Protein AF-A0A529MFK8-F1 (afdb_monomer_lite)

Structure (mmCIF, N/CA/C/O backbone):
data_AF-A0A529MFK8-F1
#
_entry.id   AF-A0A529MFK8-F1
#
loop_
_atom_site.group_PDB
_atom_site.id
_atom_site.type_symbol
_atom_site.label_atom_id
_atom_site.label_alt_id
_atom_site.label_comp_id
_atom_site.label_asym_id
_atom_site.label_entity_id
_atom_site.label_seq_id
_atom_site.pdbx_PDB_ins_code
_atom_site.Cartn_x
_atom_site.Cartn_y
_atom_site.Cartn_z
_atom_site.occupancy
_atom_site.B_iso_or_equiv
_atom_site.auth_seq_id
_atom_site.auth_comp_id
_atom_site.auth_asym_id
_atom_site.auth_atom_id
_atom_site.pdbx_PDB_model_num
ATOM 1 N N . MET A 1 1 ? -16.059 12.184 26.966 1.00 86.06 1 MET A N 1
ATOM 2 C CA . MET A 1 1 ? -15.716 11.466 25.728 1.00 86.06 1 MET A CA 1
ATOM 3 C C . MET A 1 1 ? -14.313 10.899 25.877 1.00 86.06 1 MET A C 1
ATOM 5 O O . MET A 1 1 ? -13.395 11.691 26.050 1.00 86.06 1 MET A O 1
ATOM 9 N N . GLN A 1 2 ? -14.165 9.571 25.906 1.00 97.56 2 GLN A N 1
ATOM 10 C CA . GLN A 1 2 ? -12.874 8.863 25.944 1.00 97.56 2 GLN A CA 1
ATOM 11 C C . GLN A 1 2 ? -12.931 7.618 25.044 1.00 97.56 2 GLN A C 1
ATOM 13 O O . GLN A 1 2 ? -14.022 7.121 24.763 1.00 97.56 2 GLN A O 1
ATOM 18 N N . ILE A 1 3 ? -11.767 7.132 24.604 1.00 98.25 3 ILE A N 1
ATOM 19 C CA . ILE A 1 3 ? -11.625 5.873 23.857 1.00 98.25 3 ILE A CA 1
ATOM 20 C C . ILE A 1 3 ? -11.599 4.726 24.872 1.00 98.25 3 ILE A C 1
ATOM 22 O O . ILE A 1 3 ? -10.823 4.786 25.825 1.00 98.25 3 ILE A O 1
ATOM 26 N N . LYS A 1 4 ? -12.442 3.706 24.682 1.00 97.75 4 LYS A N 1
ATOM 27 C CA . LYS A 1 4 ? -12.500 2.510 25.536 1.00 97.75 4 LYS A CA 1
ATOM 28 C C . LYS A 1 4 ? -11.881 1.266 24.898 1.00 97.75 4 LYS A C 1
ATOM 30 O O . LYS A 1 4 ? -11.512 0.359 25.633 1.00 97.75 4 LYS A O 1
ATOM 35 N N . ASP A 1 5 ? -11.803 1.219 23.568 1.00 97.38 5 ASP A N 1
ATOM 36 C CA . ASP A 1 5 ? -11.272 0.074 22.824 1.00 97.38 5 ASP A CA 1
ATOM 37 C C . ASP A 1 5 ? -10.809 0.486 21.414 1.00 97.38 5 ASP A C 1
ATOM 39 O O . ASP A 1 5 ? -11.188 1.554 20.915 1.00 97.38 5 ASP A O 1
ATOM 43 N N . VAL A 1 6 ? -10.002 -0.363 20.774 1.00 96.19 6 VAL A N 1
ATOM 44 C CA . VAL A 1 6 ? -9.478 -0.178 19.415 1.00 96.19 6 VAL A CA 1
ATOM 45 C C . VAL A 1 6 ? -9.744 -1.429 18.580 1.00 96.19 6 VAL A C 1
ATOM 47 O O . VAL A 1 6 ? -9.353 -2.532 18.943 1.00 96.19 6 VAL A O 1
ATOM 50 N N . LEU A 1 7 ? -10.370 -1.241 17.421 1.00 94.56 7 LEU A N 1
ATOM 51 C CA . LEU A 1 7 ? -10.616 -2.278 16.425 1.00 94.56 7 LEU A CA 1
ATOM 52 C C . LEU A 1 7 ? -9.639 -2.111 15.263 1.00 94.56 7 LEU A C 1
ATOM 54 O 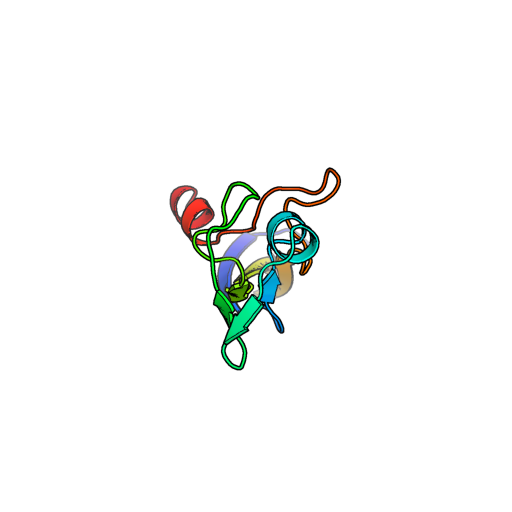O . LEU A 1 7 ? -9.490 -1.006 14.741 1.00 94.56 7 LEU A O 1
ATOM 58 N N . LEU A 1 8 ? -9.032 -3.210 14.819 1.00 93.38 8 LEU A N 1
ATOM 59 C CA . LEU A 1 8 ? -8.218 -3.253 13.607 1.00 93.38 8 LEU A CA 1
ATOM 60 C C . LEU A 1 8 ? -8.878 -4.176 12.583 1.00 93.38 8 LEU A C 1
ATOM 62 O O . LEU A 1 8 ? -9.197 -5.323 12.897 1.00 93.38 8 LEU A O 1
ATOM 66 N N . ALA A 1 9 ? -9.077 -3.685 11.362 1.00 91.62 9 ALA A N 1
ATOM 67 C CA . ALA A 1 9 ? -9.643 -4.469 10.270 1.00 91.62 9 ALA A CA 1
ATOM 68 C C . ALA A 1 9 ? -8.802 -4.302 8.992 1.00 91.62 9 ALA A C 1
ATOM 70 O O . ALA A 1 9 ? -8.640 -3.173 8.521 1.00 91.62 9 ALA A O 1
ATOM 71 N N . PRO A 1 10 ? -8.249 -5.389 8.419 1.00 91.88 10 PRO A N 1
ATOM 72 C CA . PRO A 1 10 ? -7.528 -5.307 7.156 1.00 91.88 10 PRO A CA 1
ATOM 73 C C . PRO A 1 10 ? -8.496 -5.000 6.011 1.00 91.88 10 PRO A C 1
ATOM 75 O O . PRO A 1 10 ? -9.625 -5.495 5.977 1.00 91.88 10 PRO A O 1
ATOM 78 N N . GLY A 1 11 ? -8.033 -4.220 5.043 1.00 92.00 11 GLY A N 1
ATOM 79 C CA . GLY A 1 11 ? -8.788 -3.892 3.844 1.00 92.00 11 GLY A CA 1
ATOM 80 C C . GLY A 1 11 ? -7.903 -3.776 2.609 1.00 92.00 11 GLY A C 1
ATOM 81 O O . GLY A 1 11 ? -6.681 -3.921 2.658 1.00 92.00 11 GLY A O 1
ATOM 82 N N . ASN A 1 12 ? -8.548 -3.530 1.471 1.00 92.94 12 ASN A N 1
ATOM 83 C CA . ASN A 1 12 ? -7.871 -3.289 0.203 1.00 92.94 12 ASN A CA 1
ATOM 84 C C . ASN A 1 12 ? -7.850 -1.789 -0.088 1.00 92.94 12 ASN A C 1
ATOM 86 O O . ASN A 1 12 ? -8.841 -1.089 0.125 1.00 92.94 12 ASN A O 1
ATOM 90 N N . GLY A 1 13 ? -6.747 -1.309 -0.651 1.00 92.19 13 GLY A N 1
ATOM 91 C CA . GLY A 1 13 ? -6.714 -0.003 -1.287 1.00 92.19 13 GLY A CA 1
ATOM 92 C C . GLY A 1 13 ? -7.499 -0.011 -2.602 1.00 92.19 13 GLY A C 1
ATOM 93 O O . GLY A 1 13 ? -7.684 -1.044 -3.243 1.00 92.19 13 GLY A O 1
ATOM 94 N N . ALA A 1 14 ? -7.923 1.169 -3.048 1.00 95.31 14 ALA A N 1
ATOM 95 C CA . ALA A 1 14 ? -8.660 1.325 -4.306 1.00 95.31 14 ALA A CA 1
ATOM 96 C C . ALA A 1 14 ? -7.767 1.246 -5.566 1.00 95.31 14 ALA A C 1
ATOM 98 O O . ALA A 1 14 ? -8.242 1.462 -6.681 1.00 95.31 14 ALA A O 1
ATOM 99 N N . PHE A 1 15 ? -6.465 0.989 -5.396 1.00 97.12 15 PHE A N 1
ATOM 100 C CA . PHE A 1 15 ? -5.492 0.911 -6.481 1.00 97.12 15 PHE A CA 1
ATOM 101 C C . PHE A 1 15 ? -4.337 -0.045 -6.128 1.00 97.12 15 PHE A C 1
ATOM 103 O O . PHE A 1 15 ? -4.511 -0.991 -5.362 1.00 97.12 15 PHE A O 1
ATOM 110 N N . PHE A 1 16 ? -3.159 0.186 -6.701 1.00 97.50 16 PHE A N 1
ATOM 111 C CA . PHE A 1 16 ? -1.973 -0.650 -6.560 1.00 97.50 16 PHE A CA 1
ATOM 112 C C . PHE A 1 16 ? -0.814 0.150 -5.978 1.00 97.50 16 PHE A C 1
ATOM 114 O O . PHE A 1 16 ? -0.722 1.360 -6.202 1.00 97.50 16 PHE A O 1
ATOM 121 N N . TYR A 1 17 ? 0.089 -0.537 -5.284 1.00 97.94 17 TYR A N 1
ATOM 122 C CA . TYR A 1 17 ? 1.445 -0.041 -5.130 1.00 97.94 17 TYR A CA 1
ATOM 123 C C . TYR A 1 17 ? 2.243 -0.429 -6.368 1.00 97.94 17 TYR A C 1
ATOM 125 O O . TYR A 1 17 ? 2.244 -1.591 -6.779 1.00 97.94 17 TYR A O 1
ATOM 133 N N . ASP A 1 18 ? 2.921 0.555 -6.941 1.00 98.50 18 ASP A N 1
ATOM 134 C CA . ASP A 1 18 ? 3.769 0.406 -8.110 1.00 98.50 18 ASP A CA 1
ATOM 135 C C . ASP A 1 18 ? 5.197 0.819 -7.756 1.00 98.50 18 ASP A C 1
ATOM 137 O O . ASP A 1 18 ? 5.441 1.896 -7.204 1.00 98.50 18 ASP A O 1
ATOM 141 N N . ASP A 1 19 ? 6.161 -0.014 -8.121 1.00 98.44 19 ASP A N 1
ATOM 142 C CA . ASP A 1 19 ? 7.571 0.292 -7.972 1.00 98.44 19 ASP A CA 1
ATOM 143 C C . ASP A 1 19 ? 7.995 1.316 -9.030 1.00 98.44 19 ASP A C 1
ATOM 145 O O . ASP A 1 19 ? 8.359 0.996 -10.168 1.00 98.44 19 ASP A O 1
ATOM 149 N N . GLN A 1 20 ? 7.953 2.587 -8.634 1.00 98.44 20 GLN A N 1
ATOM 150 C CA . GLN A 1 20 ? 8.291 3.700 -9.511 1.00 98.44 20 GLN A CA 1
ATOM 151 C C . GLN A 1 20 ? 9.715 3.600 -10.075 1.00 98.44 20 GLN A C 1
ATOM 153 O O . GLN A 1 20 ? 9.944 4.029 -11.207 1.00 98.44 20 GLN A O 1
ATOM 158 N N . ALA A 1 21 ? 10.673 3.076 -9.304 1.00 98.12 21 ALA A N 1
ATOM 159 C CA . ALA A 1 21 ? 12.067 2.986 -9.725 1.00 98.12 21 ALA A CA 1
ATOM 160 C C . ALA A 1 21 ? 12.243 1.934 -10.828 1.00 98.12 21 ALA A C 1
ATOM 162 O O . ALA A 1 21 ? 12.885 2.219 -11.842 1.00 98.12 21 ALA A O 1
ATOM 163 N N . ALA A 1 22 ? 11.603 0.770 -10.682 1.00 98.44 22 ALA A N 1
ATOM 164 C CA . ALA A 1 22 ? 11.604 -0.268 -11.711 1.00 98.44 22 ALA A CA 1
ATOM 165 C C . ALA A 1 22 ? 10.887 0.206 -12.990 1.00 98.44 22 ALA A C 1
ATOM 167 O O . ALA A 1 22 ? 11.417 0.064 -14.093 1.00 98.44 22 ALA A O 1
ATOM 168 N N . ILE A 1 23 ? 9.729 0.863 -12.851 1.00 98.50 23 ILE A N 1
ATOM 169 C CA . ILE A 1 23 ? 8.971 1.407 -13.991 1.00 98.50 23 ILE A CA 1
ATOM 170 C C . ILE A 1 23 ? 9.788 2.463 -14.745 1.00 98.50 23 ILE A C 1
ATOM 172 O O . ILE A 1 23 ? 9.891 2.411 -15.969 1.00 98.50 23 ILE A O 1
ATOM 176 N N . ARG A 1 24 ? 10.423 3.404 -14.035 1.00 98.00 24 ARG A N 1
ATOM 177 C CA . ARG A 1 24 ? 11.275 4.432 -14.661 1.00 98.00 24 ARG A CA 1
ATOM 178 C C . ARG A 1 24 ? 12.542 3.864 -15.297 1.00 98.00 24 ARG A C 1
ATOM 180 O O . ARG A 1 24 ? 13.062 4.477 -16.223 1.00 98.00 24 ARG A O 1
ATOM 187 N N . SER A 1 25 ? 13.004 2.705 -14.835 1.00 97.81 25 SER A N 1
ATOM 188 C CA . SER A 1 25 ? 14.129 1.969 -15.426 1.00 97.81 25 SER A CA 1
ATOM 189 C C . SER A 1 25 ? 13.742 1.169 -16.676 1.00 97.81 25 SER A C 1
ATOM 191 O O . SER A 1 25 ? 14.591 0.503 -17.260 1.00 97.81 25 SER A O 1
ATOM 193 N N . GLY A 1 26 ? 12.479 1.252 -17.111 1.00 97.75 26 GLY A N 1
ATOM 194 C CA . GLY A 1 26 ? 12.013 0.657 -18.361 1.00 97.75 26 GLY A CA 1
ATOM 195 C C . GLY A 1 26 ? 11.333 -0.701 -18.209 1.00 97.75 26 GLY A C 1
ATOM 196 O O . GLY A 1 26 ? 11.288 -1.448 -19.185 1.00 97.75 26 GLY A O 1
ATOM 197 N N . ALA A 1 27 ? 10.801 -1.036 -17.027 1.00 98.12 27 ALA A N 1
ATOM 198 C CA . ALA A 1 27 ? 9.976 -2.233 -16.874 1.00 98.12 27 ALA A CA 1
ATOM 199 C C . ALA A 1 27 ? 8.807 -2.234 -17.873 1.00 98.12 27 ALA A C 1
ATOM 201 O O . ALA A 1 27 ? 8.081 -1.244 -18.015 1.00 98.12 27 ALA A O 1
ATOM 202 N N . THR A 1 28 ? 8.619 -3.356 -18.562 1.00 97.62 28 THR A N 1
ATOM 203 C CA . THR A 1 28 ? 7.566 -3.525 -19.566 1.00 97.62 28 THR A CA 1
ATOM 204 C C . THR A 1 28 ? 6.295 -4.078 -18.935 1.00 97.62 28 THR A C 1
ATOM 206 O O . THR A 1 28 ? 6.321 -4.649 -17.845 1.00 97.62 28 THR A O 1
ATOM 209 N N . GLN A 1 29 ? 5.165 -3.894 -19.614 1.00 97.88 29 GLN A N 1
ATOM 210 C CA . GLN A 1 29 ? 3.886 -4.459 -19.194 1.00 97.88 29 GLN A CA 1
ATOM 211 C C . GLN A 1 29 ? 3.571 -5.741 -19.968 1.00 97.88 29 GLN A C 1
ATOM 213 O O . GLN A 1 29 ? 3.845 -5.824 -21.165 1.00 97.88 29 GLN A O 1
ATOM 218 N N . ASP A 1 30 ? 2.945 -6.700 -19.289 1.00 97.38 30 ASP A N 1
ATOM 219 C CA . ASP A 1 30 ? 2.227 -7.826 -19.889 1.00 97.38 30 ASP A CA 1
ATOM 220 C C . ASP A 1 30 ? 0.762 -7.735 -19.441 1.00 97.38 30 ASP A C 1
ATOM 222 O O . ASP A 1 30 ? 0.411 -7.985 -18.284 1.00 97.38 30 ASP A O 1
ATOM 226 N N . GLY A 1 31 ? -0.093 -7.226 -20.327 1.00 97.50 31 GLY A N 1
ATOM 227 C CA . GLY A 1 31 ? -1.444 -6.813 -19.962 1.00 97.50 31 GLY A CA 1
ATOM 228 C C . GLY A 1 31 ? -1.431 -5.740 -18.866 1.00 97.50 31 GLY A C 1
ATOM 229 O O . GLY A 1 31 ? -0.981 -4.619 -19.086 1.00 97.50 31 GLY A O 1
ATOM 230 N N . PHE A 1 32 ? -1.960 -6.071 -17.684 1.00 97.19 32 PHE A N 1
ATOM 231 C CA . PHE A 1 32 ? -2.080 -5.138 -16.556 1.00 97.19 32 PHE A CA 1
ATOM 232 C C . PHE A 1 32 ? -0.908 -5.198 -15.558 1.00 97.19 32 PHE A C 1
ATOM 234 O O . PHE A 1 32 ? -0.788 -4.324 -14.691 1.00 97.19 32 PHE A O 1
ATOM 241 N N . ILE A 1 33 ? -0.056 -6.224 -15.651 1.00 97.00 33 ILE A N 1
ATOM 242 C CA . ILE A 1 33 ? 1.096 -6.400 -14.761 1.00 97.00 33 ILE A CA 1
ATOM 243 C C . ILE A 1 33 ? 2.361 -5.814 -15.387 1.00 97.00 33 ILE A C 1
ATOM 245 O O . ILE A 1 33 ? 2.476 -5.725 -16.606 1.00 97.00 33 ILE A O 1
ATOM 249 N N . TYR A 1 34 ? 3.325 -5.447 -14.547 1.00 98.44 34 TYR A N 1
ATOM 250 C CA . TYR A 1 34 ? 4.689 -5.157 -14.981 1.00 98.44 34 TYR A CA 1
ATOM 251 C C . TYR A 1 34 ? 5.560 -6.407 -14.843 1.00 98.44 34 TYR A C 1
ATOM 253 O O . TYR A 1 34 ? 5.469 -7.118 -13.840 1.00 98.44 34 TYR A O 1
ATOM 261 N N . VAL A 1 35 ? 6.412 -6.649 -15.838 1.00 97.12 35 VAL A 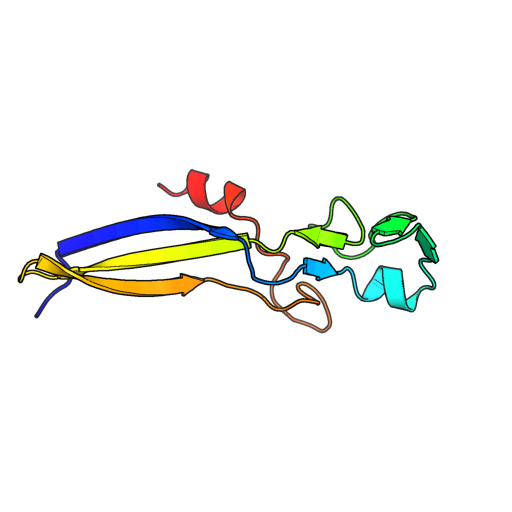N 1
ATOM 262 C CA . VAL A 1 35 ? 7.343 -7.780 -15.894 1.00 97.12 35 VAL A CA 1
ATOM 263 C C . VAL A 1 35 ? 8.748 -7.315 -15.522 1.00 97.12 35 VAL A C 1
ATOM 265 O O . VAL A 1 35 ? 9.188 -6.234 -15.917 1.00 97.12 35 VAL A O 1
ATOM 268 N N . GLY A 1 36 ? 9.461 -8.155 -14.774 1.00 96.69 36 GLY A N 1
ATOM 269 C CA . GLY A 1 36 ? 10.826 -7.906 -14.320 1.00 96.69 36 GLY A CA 1
ATOM 270 C C . GLY A 1 36 ? 10.946 -7.953 -12.802 1.00 96.69 36 GLY A C 1
ATOM 271 O O . GLY A 1 36 ? 10.040 -8.406 -12.101 1.00 96.69 36 GLY A O 1
ATOM 272 N N . THR A 1 37 ? 12.083 -7.482 -12.302 1.00 97.62 37 THR A N 1
ATOM 273 C CA . THR A 1 37 ? 12.408 -7.498 -10.873 1.00 97.62 37 THR A CA 1
ATOM 274 C C . THR A 1 37 ? 12.127 -6.125 -10.255 1.00 97.62 37 THR A C 1
ATOM 276 O O . THR A 1 37 ? 12.573 -5.119 -10.817 1.00 97.62 37 THR A O 1
ATOM 279 N N . PRO A 1 38 ? 11.421 -6.041 -9.112 1.00 97.94 38 PRO A N 1
ATOM 280 C CA . PRO A 1 38 ? 11.314 -4.788 -8.376 1.00 97.94 38 PRO A CA 1
ATOM 281 C C . PRO A 1 38 ? 12.692 -4.321 -7.884 1.00 97.94 38 PRO A C 1
ATOM 283 O O . PRO A 1 38 ? 13.589 -5.110 -7.601 1.00 97.94 38 PRO A O 1
ATOM 286 N N . THR A 1 39 ? 12.864 -3.010 -7.809 1.00 97.19 39 THR A N 1
ATOM 287 C CA . THR A 1 39 ? 14.062 -2.310 -7.337 1.00 97.19 39 THR A CA 1
ATOM 288 C C . THR A 1 39 ? 13.840 -1.649 -5.971 1.00 97.19 39 THR A C 1
ATOM 290 O O . THR A 1 39 ? 14.784 -1.509 -5.195 1.00 97.19 39 THR A O 1
ATOM 293 N N . THR A 1 40 ? 12.611 -1.234 -5.658 1.00 97.19 40 THR A N 1
ATOM 294 C CA . THR A 1 40 ? 12.270 -0.576 -4.391 1.00 97.19 40 THR A CA 1
ATOM 295 C C . THR A 1 40 ? 12.081 -1.626 -3.282 1.00 97.19 40 THR A C 1
ATOM 297 O O . THR A 1 40 ? 11.306 -2.567 -3.469 1.00 97.19 40 THR A O 1
ATOM 300 N N . PRO A 1 41 ? 12.742 -1.496 -2.111 1.00 94.1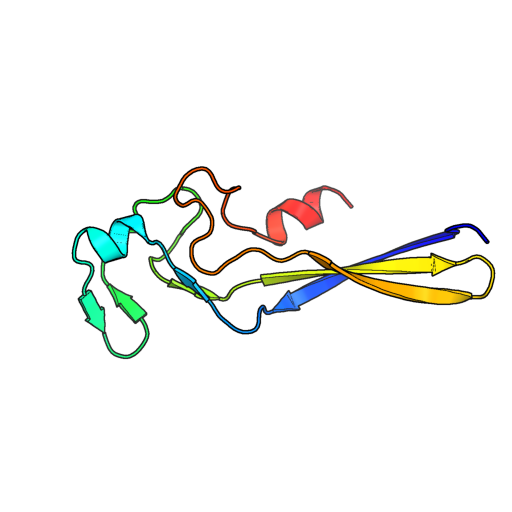9 41 PRO A N 1
ATOM 301 C CA . PRO A 1 41 ? 12.582 -2.442 -1.005 1.00 94.19 41 PRO A CA 1
ATOM 302 C C . PRO A 1 41 ? 11.127 -2.597 -0.546 1.00 94.19 41 PRO A C 1
ATOM 304 O O . PRO A 1 41 ? 10.395 -1.613 -0.437 1.00 94.19 41 PRO A O 1
ATOM 307 N N . GLY A 1 42 ? 10.731 -3.832 -0.232 1.00 92.06 42 GLY A N 1
ATOM 308 C CA . GLY A 1 42 ? 9.376 -4.171 0.218 1.00 92.06 42 GLY A CA 1
ATOM 309 C C . GLY A 1 42 ? 8.417 -4.600 -0.897 1.00 92.06 42 GLY A C 1
ATOM 310 O O . GLY A 1 42 ? 7.335 -5.086 -0.593 1.00 92.06 42 GLY A O 1
ATOM 311 N N . PHE A 1 43 ? 8.803 -4.477 -2.169 1.00 95.94 43 PHE A N 1
ATOM 312 C CA . PHE A 1 43 ? 8.048 -5.042 -3.290 1.00 95.94 43 PHE A CA 1
ATOM 313 C C . PHE A 1 43 ? 8.503 -6.475 -3.603 1.00 95.94 43 PHE A C 1
ATOM 315 O O . PHE A 1 43 ? 9.695 -6.724 -3.780 1.00 95.94 43 PHE A O 1
ATOM 322 N N . ASP A 1 44 ? 7.553 -7.403 -3.739 1.00 94.25 44 ASP A N 1
ATOM 323 C CA . ASP A 1 44 ? 7.782 -8.758 -4.271 1.00 94.25 44 ASP A CA 1
ATOM 324 C C . ASP A 1 44 ? 7.592 -8.824 -5.802 1.00 94.25 44 ASP A C 1
ATOM 326 O O . ASP A 1 44 ? 8.173 -9.665 -6.488 1.00 94.25 44 ASP A O 1
ATOM 330 N N . ARG A 1 45 ? 6.812 -7.888 -6.351 1.00 97.06 45 ARG A N 1
ATOM 331 C CA . ARG A 1 45 ? 6.552 -7.661 -7.776 1.00 97.06 45 ARG A CA 1
ATOM 332 C C . ARG A 1 45 ? 6.484 -6.162 -8.033 1.00 97.06 45 ARG A C 1
ATOM 334 O O . ARG A 1 45 ? 6.138 -5.393 -7.147 1.00 97.06 45 ARG A O 1
ATOM 341 N N . ILE A 1 46 ? 6.724 -5.741 -9.273 1.00 98.44 46 ILE A N 1
ATOM 342 C CA . ILE A 1 46 ? 6.706 -4.314 -9.648 1.00 98.44 46 ILE A CA 1
ATOM 343 C C . ILE A 1 46 ? 5.331 -3.665 -9.411 1.00 98.44 46 ILE A C 1
ATOM 345 O O . ILE A 1 46 ? 5.261 -2.475 -9.127 1.00 98.44 46 ILE A O 1
ATOM 349 N N . ARG A 1 47 ? 4.243 -4.439 -9.499 1.00 98.19 47 ARG A N 1
ATOM 350 C CA . ARG A 1 47 ? 2.884 -4.016 -9.140 1.00 98.19 47 ARG A CA 1
ATOM 351 C C . ARG A 1 47 ? 2.277 -4.994 -8.143 1.00 98.19 47 ARG A C 1
ATOM 353 O O . ARG A 1 47 ? 2.212 -6.197 -8.412 1.00 98.19 47 ARG A O 1
ATOM 360 N N . ILE A 1 48 ? 1.762 -4.474 -7.034 1.00 96.12 48 ILE A N 1
ATOM 361 C CA . ILE A 1 48 ? 1.066 -5.252 -6.003 1.00 96.12 48 ILE A CA 1
ATOM 362 C C . ILE A 1 48 ? -0.241 -4.568 -5.593 1.00 96.12 48 ILE A C 1
ATOM 364 O O . ILE A 1 48 ? -0.334 -3.342 -5.689 1.00 96.12 48 ILE A O 1
ATOM 368 N N . PRO A 1 49 ? -1.272 -5.321 -5.170 1.00 95.50 49 PRO A N 1
ATOM 369 C CA . PRO A 1 49 ? -2.488 -4.724 -4.624 1.00 95.50 49 PRO A CA 1
ATOM 370 C C . PRO A 1 49 ? -2.145 -3.792 -3.461 1.00 95.50 49 PRO A C 1
ATOM 372 O O . PRO A 1 49 ? -1.351 -4.162 -2.597 1.00 95.50 49 PRO A O 1
ATOM 375 N N . ALA A 1 50 ? -2.725 -2.591 -3.438 1.00 95.62 50 ALA A N 1
ATOM 376 C CA . ALA A 1 50 ? -2.609 -1.744 -2.260 1.00 95.62 50 ALA A CA 1
ATOM 377 C C . ALA A 1 50 ? -3.461 -2.326 -1.125 1.00 95.62 50 ALA A C 1
ATOM 379 O O . ALA A 1 50 ? -4.534 -2.883 -1.367 1.00 95.62 50 ALA A O 1
ATOM 380 N N . SER A 1 51 ? -3.010 -2.158 0.112 1.00 93.50 51 SER A N 1
ATOM 381 C CA . SER A 1 51 ? -3.678 -2.640 1.322 1.00 93.50 51 SER A CA 1
ATOM 382 C C . SER A 1 51 ? -4.033 -1.470 2.234 1.00 93.50 51 SER A C 1
ATOM 384 O O . SER A 1 51 ? -3.392 -0.420 2.181 1.00 93.50 51 SER A O 1
ATOM 386 N N . SER A 1 52 ? -5.065 -1.644 3.058 1.00 94.19 52 SER A N 1
ATOM 387 C CA . SER A 1 52 ? -5.459 -0.719 4.120 1.00 94.19 52 SER A CA 1
ATOM 388 C C . SER A 1 52 ? -5.512 -1.410 5.469 1.00 94.19 52 SER A C 1
ATOM 390 O O . SER A 1 52 ? -5.717 -2.620 5.558 1.00 94.19 52 SER A O 1
ATOM 392 N N . LEU A 1 53 ? -5.356 -0.618 6.526 1.00 93.94 53 LEU A N 1
ATOM 393 C CA . LEU A 1 53 ? -5.750 -1.022 7.867 1.00 93.94 53 LEU A CA 1
ATOM 394 C C . LEU A 1 53 ? -6.737 0.002 8.410 1.00 93.94 53 LEU A C 1
ATOM 396 O O . LEU A 1 53 ? -6.362 1.134 8.723 1.00 93.94 53 LEU A O 1
ATOM 400 N N . SER A 1 54 ? -7.998 -0.396 8.501 1.00 94.81 54 SER A N 1
ATOM 401 C CA . SER A 1 54 ? -9.032 0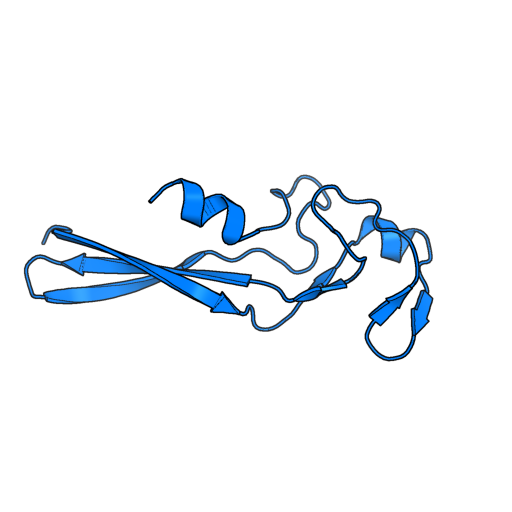.407 9.135 1.00 94.81 54 SER A CA 1
ATOM 402 C C . SER A 1 54 ? -8.856 0.350 10.648 1.00 94.81 54 SER A C 1
ATOM 404 O O . SER A 1 54 ? -8.802 -0.731 11.238 1.00 94.81 54 SER A O 1
ATOM 406 N N . VAL A 1 55 ? -8.777 1.524 11.269 1.00 95.81 55 VAL A N 1
ATOM 407 C CA . VAL A 1 55 ? -8.671 1.707 12.716 1.00 95.81 55 VAL A CA 1
ATOM 408 C C . VAL A 1 55 ? -9.989 2.274 13.220 1.00 95.81 55 VAL A C 1
ATOM 410 O O . VAL A 1 55 ? -10.360 3.406 12.897 1.00 95.81 55 VAL A O 1
ATOM 413 N N . GLY A 1 56 ? -10.701 1.474 14.006 1.00 97.38 56 GLY A N 1
ATOM 414 C CA . GLY A 1 56 ? -11.919 1.875 14.694 1.00 97.38 56 GLY A CA 1
ATOM 415 C C . GLY A 1 56 ? -11.608 2.242 16.138 1.00 97.38 56 GLY A C 1
ATOM 416 O O . GLY A 1 56 ? -11.058 1.428 16.873 1.00 97.38 56 GLY A O 1
ATOM 417 N N . LEU A 1 57 ? -11.969 3.446 16.573 1.00 97.88 57 LEU A N 1
ATOM 418 C CA . LEU A 1 57 ? -11.882 3.848 17.977 1.00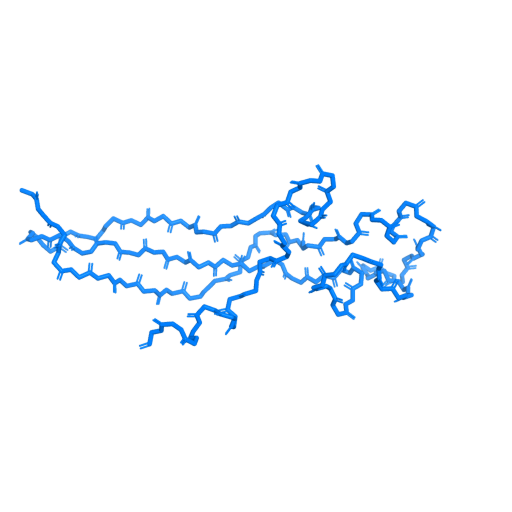 97.88 57 LEU A CA 1
ATOM 419 C C . LEU A 1 57 ? -13.270 3.736 18.597 1.00 97.88 57 LEU A C 1
ATOM 421 O O . LEU A 1 57 ? -14.175 4.490 18.229 1.00 97.88 57 LEU A O 1
ATOM 425 N N . VAL A 1 58 ? -13.439 2.797 19.527 1.00 98.25 58 VAL A N 1
ATOM 426 C CA . VAL A 1 58 ? -14.701 2.620 20.249 1.00 98.25 58 VAL A CA 1
ATOM 427 C C . VAL A 1 58 ? -14.725 3.595 21.417 1.00 98.25 58 VAL A C 1
ATOM 429 O O . VAL A 1 58 ? -13.811 3.619 22.244 1.00 98.25 58 VAL A O 1
ATOM 432 N N . LEU A 1 59 ? -15.765 4.416 21.494 1.00 98.50 59 LEU A N 1
ATOM 433 C CA . LEU A 1 59 ? -15.918 5.448 22.510 1.00 98.50 59 LEU A CA 1
ATOM 434 C C . LEU A 1 59 ? -16.753 4.943 23.693 1.00 98.50 59 LEU A C 1
ATOM 436 O O . LEU A 1 59 ? -17.464 3.941 23.612 1.00 98.50 59 LEU A O 1
ATOM 440 N N . THR A 1 60 ? -16.676 5.650 24.820 1.00 98.38 60 THR A N 1
ATOM 441 C CA . THR A 1 60 ? -17.434 5.319 26.043 1.00 98.38 60 THR A CA 1
ATOM 442 C C . THR A 1 60 ? -18.959 5.357 25.878 1.00 98.38 60 THR A C 1
ATOM 444 O O . THR A 1 60 ? -19.658 4.880 26.763 1.00 98.38 60 THR A O 1
ATOM 447 N N . ASP A 1 61 ? -19.477 5.945 24.795 1.00 98.00 61 ASP A N 1
ATOM 448 C CA . ASP A 1 61 ? -20.906 5.972 24.448 1.00 98.00 61 ASP A CA 1
ATOM 449 C C . ASP A 1 61 ? -21.297 4.933 23.379 1.00 98.00 61 ASP A C 1
ATOM 451 O O . ASP A 1 61 ? -22.379 5.021 22.806 1.00 98.00 61 ASP A O 1
ATOM 455 N N . GLU A 1 62 ? -20.422 3.955 23.121 1.00 97.69 62 GLU A N 1
ATOM 456 C CA . GLU A 1 62 ? -20.568 2.898 22.107 1.00 97.69 62 GLU A CA 1
ATOM 457 C C . GLU A 1 62 ? -20.447 3.360 20.644 1.00 97.69 62 GLU A C 1
ATOM 459 O O . GLU A 1 62 ? -20.487 2.528 19.736 1.00 97.69 62 GLU A O 1
ATOM 464 N N . THR A 1 63 ? -20.228 4.651 20.378 1.00 98.38 63 THR A N 1
ATOM 465 C CA . THR A 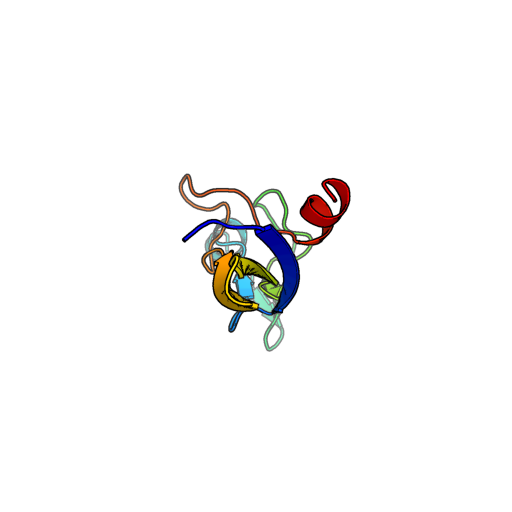1 63 ? -19.916 5.123 19.022 1.00 98.38 63 THR A CA 1
ATOM 466 C C . THR A 1 63 ? -18.568 4.567 18.564 1.00 98.38 63 THR A C 1
ATOM 468 O O . THR A 1 63 ? -17.602 4.562 19.328 1.00 98.38 63 THR A O 1
ATOM 471 N N . VAL A 1 64 ? -18.471 4.164 17.294 1.00 98.25 64 VAL A N 1
ATOM 472 C CA . VAL A 1 64 ? -17.194 3.811 16.657 1.00 98.25 64 VAL A CA 1
ATOM 473 C C . VAL A 1 64 ? -16.868 4.835 15.580 1.00 98.25 64 VAL A C 1
ATOM 475 O O . VAL A 1 64 ? -17.639 5.018 14.637 1.00 98.25 64 VAL A O 1
ATOM 478 N N . VAL A 1 65 ? -15.719 5.494 15.714 1.00 98.12 65 VAL A N 1
ATOM 479 C CA . VAL A 1 65 ? -15.181 6.391 14.681 1.00 98.12 65 VAL A CA 1
ATOM 480 C C . VAL A 1 65 ? -14.055 5.691 13.934 1.00 98.12 65 VAL A C 1
ATOM 482 O O . VAL A 1 65 ? -13.224 5.029 14.550 1.00 98.12 65 VAL A O 1
ATOM 485 N N . TRP A 1 66 ? -14.040 5.831 12.612 1.00 98.12 66 TRP A N 1
ATOM 486 C CA . TRP A 1 66 ? -13.139 5.089 11.732 1.00 98.12 66 TRP A CA 1
ATOM 487 C C . TRP A 1 66 ? -12.175 6.013 10.997 1.00 98.12 66 TRP A C 1
ATOM 489 O O . TRP A 1 66 ? -12.544 7.114 10.585 1.00 98.12 66 TRP A O 1
ATOM 499 N N . GLY A 1 67 ? -10.956 5.526 10.792 1.00 98.00 67 GLY A N 1
ATOM 500 C CA . GLY A 1 67 ? -9.991 6.085 9.856 1.00 98.00 67 GLY A CA 1
ATOM 501 C C . GLY A 1 67 ? -9.153 4.976 9.230 1.00 98.00 67 GLY A C 1
ATOM 502 O O . GLY A 1 67 ? -8.868 3.976 9.884 1.00 98.00 67 GLY A O 1
ATOM 503 N N . ASP A 1 68 ? -8.745 5.161 7.976 1.00 95.50 68 ASP A N 1
ATOM 504 C CA . ASP A 1 68 ? -7.979 4.156 7.238 1.00 95.50 68 ASP A CA 1
ATOM 505 C C . ASP A 1 68 ? -6.508 4.553 7.129 1.00 95.50 68 ASP A C 1
ATOM 507 O O . ASP A 1 68 ? -6.163 5.613 6.597 1.00 95.50 68 ASP A O 1
ATOM 511 N N . MET A 1 69 ? -5.624 3.671 7.598 1.00 93.62 69 MET A N 1
ATOM 512 C CA . MET A 1 69 ? -4.199 3.757 7.305 1.00 93.62 69 MET A CA 1
ATOM 513 C C . MET A 1 69 ? -3.952 3.261 5.888 1.00 93.62 69 MET A C 1
ATOM 515 O O . MET A 1 69 ? -4.320 2.143 5.523 1.00 93.62 69 MET A O 1
ATOM 519 N N . MET A 1 70 ? -3.340 4.127 5.089 1.00 93.00 70 MET A N 1
ATOM 520 C CA . MET A 1 70 ? -3.142 3.945 3.659 1.00 93.00 70 MET A CA 1
ATOM 521 C C . MET A 1 70 ? -1.784 4.514 3.249 1.00 93.00 70 MET A C 1
ATOM 523 O O . MET A 1 70 ? -1.208 5.355 3.940 1.00 93.00 70 MET A O 1
ATOM 527 N N . ASN A 1 71 ? -1.300 4.105 2.079 1.00 94.62 71 ASN A N 1
ATOM 528 C CA . ASN A 1 71 ? -0.124 4.695 1.445 1.00 94.62 71 ASN A CA 1
ATOM 529 C C . ASN A 1 71 ? -0.425 5.009 -0.028 1.00 94.62 71 ASN A C 1
ATOM 531 O O . ASN A 1 71 ? -1.432 4.565 -0.581 1.00 94.62 71 ASN A O 1
ATOM 535 N N . VAL A 1 72 ? 0.426 5.811 -0.660 1.00 96.88 72 VAL A N 1
ATOM 536 C CA . VAL A 1 72 ? 0.261 6.240 -2.052 1.00 96.88 72 VAL A CA 1
ATOM 537 C C . VAL A 1 72 ? 0.739 5.167 -3.030 1.00 96.88 72 VAL A C 1
ATOM 539 O O . VAL A 1 72 ? 1.537 4.306 -2.674 1.00 96.88 72 VAL A O 1
ATOM 542 N N . GLN A 1 73 ? 0.314 5.271 -4.294 1.00 98.12 73 GLN A N 1
ATOM 543 C CA . GLN A 1 73 ? 0.702 4.350 -5.372 1.00 98.12 73 GLN A CA 1
ATOM 544 C C . GLN A 1 73 ? 2.220 4.116 -5.443 1.00 98.12 73 GLN A C 1
ATOM 546 O O . GLN A 1 73 ? 2.672 2.982 -5.490 1.00 98.12 73 GLN A O 1
ATOM 551 N N . TYR A 1 74 ? 3.022 5.181 -5.408 1.00 97.69 74 TYR A N 1
ATOM 552 C CA . TYR A 1 74 ? 4.486 5.089 -5.438 1.00 97.69 74 TYR A CA 1
ATOM 553 C C . TYR A 1 74 ? 5.075 5.116 -4.024 1.00 97.69 74 TYR A C 1
ATOM 555 O O . TYR A 1 74 ? 5.884 5.986 -3.686 1.00 97.69 74 TYR A O 1
ATOM 563 N N . SER A 1 75 ? 4.606 4.203 -3.175 1.00 96.50 75 SER A N 1
ATOM 564 C CA . SER A 1 75 ? 5.170 4.001 -1.841 1.00 96.50 75 SER A CA 1
ATOM 565 C C . SER A 1 75 ? 6.646 3.582 -1.923 1.00 96.50 75 SER A C 1
ATOM 567 O O . SER A 1 75 ? 7.073 2.971 -2.899 1.00 96.50 75 SER A O 1
ATOM 569 N N . GLY A 1 76 ? 7.457 3.981 -0.941 1.00 95.12 76 GLY A N 1
ATOM 570 C CA . GLY A 1 76 ? 8.912 3.791 -0.942 1.00 95.12 76 GLY A CA 1
ATOM 571 C C . GLY A 1 76 ? 9.689 4.704 -1.902 1.00 95.12 76 GLY A C 1
ATOM 572 O O . GLY A 1 76 ? 10.915 4.775 -1.823 1.00 95.12 76 GLY A O 1
ATOM 573 N N . ALA A 1 77 ? 9.019 5.457 -2.782 1.00 96.69 77 ALA A N 1
ATOM 574 C CA . ALA A 1 77 ? 9.683 6.336 -3.742 1.00 96.69 77 ALA A CA 1
ATOM 575 C C . ALA A 1 77 ? 9.895 7.760 -3.202 1.00 96.69 77 ALA A C 1
ATOM 577 O O . ALA A 1 77 ? 8.996 8.366 -2.615 1.00 96.69 77 ALA A O 1
ATOM 578 N N . GLY A 1 78 ? 11.055 8.353 -3.506 1.00 93.38 78 GLY A N 1
ATOM 579 C CA . GLY A 1 78 ? 11.304 9.789 -3.318 1.00 93.38 78 GLY A CA 1
ATOM 580 C C . GLY A 1 78 ? 11.275 10.256 -1.860 1.00 93.38 78 GLY A C 1
ATOM 581 O O . GLY A 1 78 ? 10.744 11.327 -1.583 1.00 93.38 78 GLY A O 1
ATOM 582 N N . GLY A 1 79 ? 11.796 9.445 -0.936 1.00 94.31 79 GLY A N 1
ATOM 583 C CA . GLY A 1 79 ? 11.833 9.761 0.498 1.00 94.31 79 GLY A CA 1
ATOM 584 C C . GLY A 1 79 ? 10.527 9.486 1.249 1.00 94.31 79 GLY A C 1
ATOM 585 O O . GLY A 1 79 ? 10.408 9.860 2.413 1.00 94.31 79 GLY A O 1
ATOM 586 N N . ARG A 1 80 ? 9.542 8.847 0.605 1.00 96.25 80 ARG A N 1
ATOM 587 C CA . ARG A 1 80 ? 8.319 8.376 1.269 1.00 96.25 80 ARG A CA 1
ATOM 588 C C . ARG A 1 80 ? 8.608 7.190 2.188 1.00 96.25 80 ARG A C 1
ATOM 590 O O . ARG A 1 80 ? 9.607 6.494 2.019 1.00 96.25 80 ARG A O 1
ATOM 597 N N . GLY A 1 81 ? 7.691 6.950 3.126 1.00 91.31 81 GLY A N 1
ATOM 598 C CA . GLY A 1 81 ? 7.687 5.729 3.931 1.00 91.31 81 GLY A CA 1
ATOM 599 C C . GLY A 1 81 ? 7.645 4.470 3.061 1.00 91.31 81 GLY A C 1
ATOM 600 O O . GLY A 1 81 ? 7.268 4.530 1.888 1.00 91.31 81 GLY A O 1
ATOM 601 N N . LEU A 1 82 ? 8.049 3.345 3.650 1.00 92.38 82 LEU A N 1
ATOM 602 C CA . LEU A 1 82 ? 8.114 2.044 2.983 1.00 92.38 82 LEU A CA 1
ATOM 603 C C . LEU A 1 82 ? 6.741 1.585 2.469 1.00 92.38 82 LEU A C 1
ATOM 605 O O . LEU A 1 82 ? 5.694 2.111 2.863 1.00 92.38 82 LEU A O 1
ATOM 609 N N . VAL A 1 83 ? 6.764 0.569 1.602 1.00 92.44 83 VAL A N 1
ATOM 610 C CA . VAL A 1 83 ? 5.562 -0.163 1.182 1.00 92.44 83 VAL A CA 1
ATOM 611 C C . VAL A 1 83 ? 4.771 -0.576 2.417 1.00 92.44 83 VAL A C 1
ATOM 613 O O . VAL A 1 83 ? 5.333 -1.100 3.377 1.00 92.44 83 VAL A O 1
ATOM 616 N N . PHE A 1 84 ? 3.475 -0.278 2.406 1.00 91.00 84 PHE A N 1
ATOM 617 C CA . PHE A 1 84 ? 2.601 -0.604 3.520 1.00 91.00 84 PHE A CA 1
ATOM 618 C C . PHE A 1 84 ? 2.155 -2.060 3.390 1.00 91.00 84 PHE A C 1
ATOM 620 O O . PHE A 1 84 ? 1.467 -2.417 2.436 1.00 91.00 84 PHE A O 1
ATOM 627 N N . ASP A 1 85 ? 2.579 -2.892 4.336 1.00 85.25 85 ASP A N 1
ATOM 628 C CA . ASP A 1 85 ? 2.218 -4.304 4.418 1.00 85.25 85 ASP A CA 1
ATOM 629 C C . ASP A 1 85 ? 1.472 -4.553 5.729 1.00 85.25 85 ASP A C 1
ATOM 631 O O . ASP A 1 85 ? 2.020 -4.390 6.821 1.00 85.25 85 ASP A O 1
ATOM 635 N N . THR A 1 86 ? 0.205 -4.947 5.619 1.00 79.00 86 THR A N 1
ATOM 636 C CA . THR A 1 86 ? -0.664 -5.198 6.772 1.00 79.00 86 THR A CA 1
ATOM 637 C C . THR A 1 86 ? -0.220 -6.411 7.584 1.00 79.00 86 THR A C 1
ATOM 639 O O . THR A 1 86 ? -0.497 -6.456 8.780 1.00 79.00 86 THR A O 1
ATOM 642 N N . ASN A 1 87 ? 0.499 -7.366 6.982 1.00 75.94 87 ASN A N 1
ATOM 643 C CA . ASN A 1 87 ? 0.982 -8.553 7.696 1.00 75.94 87 ASN A CA 1
ATOM 644 C C . ASN A 1 87 ? 2.066 -8.209 8.724 1.00 75.94 87 ASN A C 1
ATOM 646 O O . ASN A 1 87 ? 2.200 -8.898 9.725 1.00 75.94 87 ASN A O 1
ATOM 650 N N . GLN A 1 88 ? 2.804 -7.112 8.528 1.00 71.88 88 GLN A N 1
ATOM 651 C CA . GLN A 1 88 ? 3.773 -6.642 9.524 1.00 71.88 88 GLN A CA 1
ATOM 652 C C . GLN A 1 88 ? 3.099 -6.013 10.753 1.00 71.88 88 GLN A C 1
ATOM 654 O O . GLN A 1 88 ? 3.755 -5.785 11.765 1.00 71.88 88 GLN A O 1
ATOM 659 N N . ILE A 1 89 ? 1.800 -5.700 10.669 1.00 66.00 89 ILE A N 1
ATOM 660 C CA . ILE A 1 89 ? 1.053 -5.035 11.743 1.00 66.00 89 ILE A CA 1
ATOM 661 C C . ILE A 1 89 ? 0.317 -6.047 12.619 1.00 66.00 89 ILE A C 1
ATOM 663 O O . ILE A 1 89 ? 0.197 -5.818 13.819 1.00 66.00 89 ILE A O 1
ATOM 667 N N . SER A 1 90 ? -0.125 -7.179 12.062 1.00 60.44 90 SER A N 1
ATOM 668 C CA . SER A 1 90 ? -0.738 -8.255 12.856 1.00 60.44 90 SER A CA 1
ATOM 669 C C . SER A 1 90 ? 0.196 -8.817 13.928 1.00 60.44 90 SER A C 1
ATOM 671 O O . SER A 1 90 ? -0.282 -9.324 14.932 1.00 60.44 90 SER A O 1
ATOM 673 N N . ASP A 1 91 ? 1.512 -8.677 13.759 1.00 57.50 91 ASP A N 1
ATOM 674 C CA . ASP A 1 91 ? 2.505 -9.112 14.747 1.00 57.50 91 ASP A CA 1
ATOM 675 C C . ASP A 1 91 ? 2.552 -8.213 16.007 1.00 57.50 91 ASP A C 1
ATOM 677 O O . ASP A 1 91 ? 3.264 -8.521 16.964 1.00 57.50 91 ASP A O 1
ATOM 681 N N . LEU A 1 92 ? 1.821 -7.089 16.018 1.00 54.69 92 LEU A N 1
ATOM 682 C CA . LEU A 1 92 ? 1.791 -6.101 17.106 1.00 54.69 92 LEU A CA 1
ATOM 683 C C . LEU A 1 92 ? 0.503 -6.147 17.951 1.00 54.69 92 LEU A C 1
ATOM 685 O O . LEU A 1 92 ? 0.356 -5.330 18.864 1.00 54.69 92 LEU A O 1
ATOM 689 N N . THR A 1 93 ? -0.410 -7.077 17.659 1.00 53.16 93 THR A N 1
ATOM 690 C CA . THR A 1 93 ? -1.684 -7.296 18.372 1.00 53.16 93 THR A CA 1
ATOM 691 C C . THR A 1 93 ? -1.833 -8.733 18.823 1.00 53.16 93 THR A C 1
ATOM 693 O O . THR A 1 93 ? -2.273 -8.938 19.974 1.00 53.16 93 THR A O 1
#

Radius of gyration: 16.61 Å; chains: 1; bounding box: 35×21×46 Å

Sequence (93 aa):
MQIKDVLLAPGNGAFFYDDQAAIRSGATQDGFIYVGTPTTPGFDRIRIPASSLSVGLVLTDETVVWGDMMNVQYSGAGGRGLVFDTNQISDLT

Foldseek 3Di:
DDFDDKDKDKFWDPAKAAQPVCVVVPFDDDVPFTDDCRDQPPDPGRIDTWMKIKMWGQDPVRDTDIDIDGDDNHASPDPHHHRDDCVVVVVVD

pLDDT: mean 93.31, std 9.5, range [53.16, 98.5]

Secondary structure (DSSP, 8-state):
--EEEEEEEEEEEEEEEE-HHHHHTTPEEETTEEES---STT-SSSEEEEEEEEEEEEETTS-EEEEEE---TTTTSTTPPPP--THHHHTT-